Protein AF-A0A2K3JUM8-F1 (afdb_monomer_lite)

Secondary structure (DSSP, 8-state):
---PPP-TT--TTSBPPTT-EE-TT-EEE--EEEPPTTGGGTS-TT-SEEE--EEPPTT--EE------

Foldseek 3Di:
DPLQADQVQADPQQARDFFDKAAQRHWGGFDWAADDPVNCVPPPVPDRTDTPIDGHHHHDIDTRHDDDD

Organism: Trifolium pratense (NCBI:txid57577)

Radius of gyration: 14.16 Å; chains: 1; bounding box: 29×32×34 Å

Structure (mmCIF, N/CA/C/O backbone):
data_AF-A0A2K3JUM8-F1
#
_entry.id   AF-A0A2K3JUM8-F1
#
loop_
_atom_site.group_PDB
_atom_site.id
_atom_site.type_symbol
_atom_site.label_atom_id
_atom_site.label_alt_id
_atom_site.label_comp_id
_atom_site.label_asym_id
_atom_site.label_entity_id
_atom_site.label_seq_id
_atom_site.pdbx_PDB_ins_code
_atom_site.Cartn_x
_atom_site.Cartn_y
_atom_site.Cartn_z
_atom_site.occupancy
_atom_site.B_iso_or_equiv
_atom_site.auth_seq_id
_atom_site.auth_comp_id
_atom_site.auth_asym_id
_atom_site.auth_atom_id
_atom_site.pdbx_PDB_model_num
ATOM 1 N N . GLY A 1 1 ? -3.318 18.583 -4.977 1.00 42.31 1 GLY A N 1
ATOM 2 C CA . GLY A 1 1 ? -4.270 17.461 -4.929 1.00 42.31 1 GLY A CA 1
ATOM 3 C C . GLY A 1 1 ? -3.791 16.528 -3.852 1.00 42.31 1 GLY A C 1
ATOM 4 O O . GLY A 1 1 ? -2.616 16.198 -3.872 1.00 42.31 1 GLY A O 1
ATOM 5 N N . MET A 1 2 ? -4.629 16.216 -2.868 1.00 41.03 2 MET A N 1
ATOM 6 C CA . MET A 1 2 ? -4.263 15.286 -1.799 1.00 41.03 2 MET A CA 1
ATOM 7 C C . MET A 1 2 ? -4.047 13.917 -2.442 1.00 41.03 2 MET A C 1
ATOM 9 O O . MET A 1 2 ? -5.016 13.261 -2.813 1.00 41.03 2 MET A O 1
ATOM 13 N N . THR A 1 3 ? -2.792 13.528 -2.659 1.00 45.03 3 THR A N 1
ATOM 14 C CA . THR A 1 3 ? -2.431 12.198 -3.150 1.00 45.03 3 THR A CA 1
ATOM 15 C C . THR A 1 3 ? -2.614 11.222 -1.995 1.00 45.03 3 THR A C 1
ATOM 17 O O . THR A 1 3 ? -1.671 10.802 -1.333 1.00 45.03 3 THR A O 1
ATOM 20 N N . HIS A 1 4 ? -3.881 10.939 -1.693 1.00 55.62 4 HIS A N 1
ATOM 21 C CA . HIS A 1 4 ? -4.267 9.792 -0.891 1.00 55.62 4 HIS A CA 1
ATOM 22 C C . HIS A 1 4 ? -3.763 8.572 -1.657 1.00 55.62 4 HIS A C 1
ATOM 24 O O . HIS A 1 4 ? -4.006 8.466 -2.861 1.00 55.62 4 HIS A O 1
ATOM 30 N N . GLY A 1 5 ? -2.987 7.718 -1.000 1.00 61.38 5 GLY A N 1
ATOM 31 C CA . GLY A 1 5 ? -2.476 6.535 -1.665 1.00 61.38 5 GLY A CA 1
ATOM 32 C C . GLY A 1 5 ? -3.602 5.693 -2.244 1.00 61.38 5 GLY A C 1
ATOM 33 O O . GLY A 1 5 ? -4.671 5.605 -1.643 1.00 61.38 5 GLY A O 1
ATOM 34 N N . SER A 1 6 ? -3.395 5.128 -3.434 1.00 70.94 6 SER A N 1
ATOM 35 C CA . SER A 1 6 ? -4.395 4.253 -4.045 1.00 70.94 6 SER A CA 1
ATOM 36 C C . SER A 1 6 ? -4.482 2.969 -3.220 1.00 70.94 6 SER A C 1
ATOM 38 O O . SER A 1 6 ? -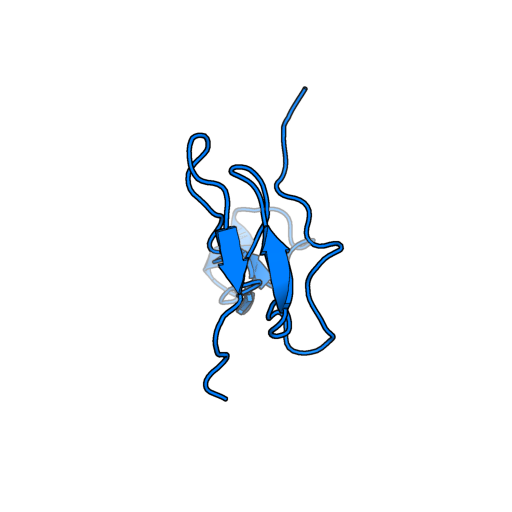3.480 2.274 -3.032 1.00 70.94 6 SER A O 1
ATOM 40 N N . TYR A 1 7 ? -5.684 2.701 -2.708 1.00 75.19 7 TYR A N 1
ATOM 41 C CA . TYR A 1 7 ? -6.070 1.438 -2.074 1.00 75.19 7 TYR A CA 1
ATOM 42 C C . TYR A 1 7 ? -6.668 0.461 -3.098 1.00 75.19 7 TYR A C 1
ATOM 44 O O . TYR A 1 7 ? -6.983 -0.666 -2.744 1.00 75.19 7 TYR A O 1
ATOM 52 N N . ASP A 1 8 ? -6.792 0.864 -4.370 1.00 77.19 8 ASP A N 1
ATOM 53 C CA . ASP A 1 8 ? -7.418 0.069 -5.443 1.00 77.19 8 ASP A CA 1
ATOM 54 C C . ASP A 1 8 ? -6.649 -1.224 -5.757 1.00 77.19 8 ASP A C 1
ATOM 56 O O . ASP A 1 8 ? -7.116 -2.074 -6.507 1.00 77.19 8 ASP A O 1
ATOM 60 N N . LYS A 1 9 ? -5.430 -1.331 -5.225 1.00 78.50 9 LYS A N 1
ATOM 61 C CA . LYS A 1 9 ? -4.495 -2.436 -5.429 1.00 78.50 9 LYS A CA 1
ATOM 62 C C . LYS A 1 9 ? -4.491 -3.442 -4.281 1.00 78.50 9 LYS A C 1
ATOM 64 O O . LYS A 1 9 ? -3.652 -4.337 -4.293 1.00 78.50 9 LYS A O 1
ATOM 69 N N . LEU A 1 10 ? -5.341 -3.241 -3.276 1.00 79.69 10 LEU A N 1
ATOM 70 C CA . LEU A 1 10 ? -5.471 -4.137 -2.137 1.00 79.69 10 LEU A CA 1
ATOM 71 C C . LEU A 1 10 ? -6.625 -5.111 -2.365 1.00 79.69 10 LEU A C 1
ATOM 73 O O . LEU A 1 10 ? -7.678 -4.712 -2.864 1.00 79.69 10 LEU A O 1
ATOM 77 N N . ASP A 1 11 ? -6.424 -6.353 -1.945 1.00 79.00 11 ASP A N 1
ATOM 78 C CA . ASP A 1 11 ? -7.461 -7.377 -1.900 1.00 79.00 11 ASP A CA 1
ATOM 79 C C . ASP A 1 11 ? -8.323 -7.236 -0.626 1.00 79.00 11 ASP A C 1
ATOM 81 O O . ASP A 1 11 ? -8.128 -6.340 0.204 1.00 79.00 11 ASP A O 1
ATOM 85 N N . ASP A 1 12 ? -9.297 -8.136 -0.456 1.00 77.44 12 ASP A N 1
ATOM 86 C CA . ASP A 1 12 ? -10.249 -8.143 0.668 1.00 77.44 12 ASP A CA 1
ATOM 87 C C . ASP A 1 12 ? -9.582 -8.305 2.052 1.00 77.44 12 ASP A C 1
ATOM 89 O O . ASP A 1 12 ? -10.186 -8.001 3.085 1.00 77.44 12 ASP A O 1
ATOM 93 N N . ASP A 1 13 ? -8.334 -8.774 2.091 1.00 76.00 13 ASP A N 1
ATOM 94 C CA . ASP A 1 13 ? -7.504 -8.888 3.294 1.00 76.00 13 ASP A CA 1
ATOM 95 C C . ASP A 1 13 ? -6.742 -7.591 3.637 1.00 76.00 13 ASP A C 1
ATOM 97 O O . ASP A 1 13 ? -6.119 -7.487 4.699 1.00 76.00 13 ASP A O 1
ATOM 101 N N . GLY A 1 14 ? -6.813 -6.580 2.766 1.00 76.38 14 GLY A N 1
ATOM 102 C CA . GLY A 1 14 ? -6.088 -5.324 2.897 1.00 76.38 14 GLY A CA 1
ATOM 103 C C . GLY A 1 14 ? -4.613 -5.424 2.505 1.00 76.38 14 GLY A C 1
ATOM 104 O O . GLY A 1 14 ? -3.834 -4.555 2.903 1.00 76.38 14 GLY A O 1
ATOM 105 N N . LEU A 1 15 ? -4.197 -6.443 1.756 1.00 79.62 15 LEU A N 1
ATOM 106 C CA . LEU A 1 15 ? -2.832 -6.600 1.252 1.00 79.62 15 LEU A CA 1
ATOM 107 C C . LEU A 1 15 ? -2.806 -6.511 -0.275 1.00 79.62 15 LEU A C 1
ATOM 109 O O . LEU A 1 15 ? -3.763 -6.857 -0.956 1.00 79.62 15 LEU A O 1
ATOM 113 N N . ALA A 1 16 ? -1.698 -6.014 -0.827 1.00 81.81 16 ALA A N 1
ATOM 114 C CA . ALA A 1 16 ? -1.492 -6.027 -2.272 1.00 81.81 16 ALA A CA 1
ATOM 115 C C . ALA A 1 16 ? -0.995 -7.419 -2.710 1.00 81.81 16 ALA A C 1
ATOM 117 O O . ALA A 1 16 ? 0.028 -7.864 -2.178 1.00 81.81 16 ALA A O 1
ATOM 118 N N . PRO A 1 17 ? -1.638 -8.100 -3.678 1.00 80.06 17 PRO A N 1
ATOM 119 C CA . PRO A 1 17 ? -1.243 -9.448 -4.068 1.00 80.06 17 PRO A CA 1
ATOM 120 C C . PRO A 1 17 ? 0.142 -9.481 -4.740 1.00 80.06 17 PRO A C 1
ATOM 122 O O . PRO A 1 17 ? 0.555 -8.491 -5.366 1.00 80.06 17 PRO A O 1
ATOM 125 N N . PRO A 1 18 ? 0.871 -10.614 -4.674 1.00 84.38 18 PRO A N 1
ATOM 126 C CA . PRO A 1 18 ? 2.125 -10.797 -5.402 1.00 84.38 18 PRO A CA 1
ATOM 127 C C . PRO A 1 18 ? 1.972 -10.519 -6.903 1.00 84.38 18 PRO A C 1
ATOM 129 O O . PRO A 1 18 ? 0.975 -10.880 -7.524 1.00 84.38 18 PRO A O 1
ATOM 132 N N . GLY A 1 19 ? 2.964 -9.863 -7.503 1.00 81.50 19 GLY A N 1
ATOM 133 C CA . GLY A 1 19 ? 2.929 -9.404 -8.895 1.00 81.50 19 GLY A CA 1
ATOM 134 C C . GLY A 1 19 ? 2.284 -8.027 -9.096 1.00 81.50 19 GLY A C 1
ATOM 135 O O . GLY A 1 19 ? 2.366 -7.470 -10.194 1.00 81.50 19 GLY A O 1
ATOM 136 N N . THR A 1 20 ? 1.706 -7.425 -8.053 1.00 83.94 20 THR A N 1
ATOM 137 C CA . THR A 1 20 ? 1.116 -6.084 -8.138 1.00 83.94 20 THR A CA 1
ATOM 138 C C . THR A 1 20 ? 2.193 -5.019 -8.292 1.00 83.94 20 THR A C 1
ATOM 140 O O . THR A 1 20 ? 3.118 -4.912 -7.483 1.00 83.94 20 THR A O 1
ATOM 143 N N . ARG A 1 21 ? 2.063 -4.185 -9.330 1.00 81.19 21 ARG A N 1
ATOM 144 C CA . ARG 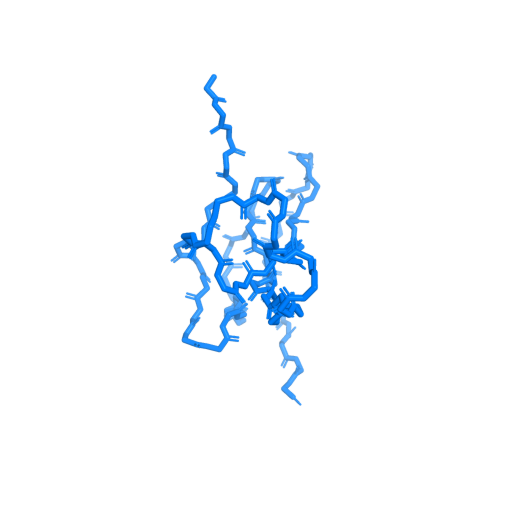A 1 21 ? 2.935 -3.024 -9.530 1.00 81.19 21 ARG A CA 1
ATOM 145 C C . ARG A 1 21 ? 2.509 -1.896 -8.599 1.00 81.19 21 ARG A C 1
ATOM 147 O O . ARG A 1 21 ? 1.428 -1.329 -8.767 1.00 81.19 21 ARG A O 1
ATOM 154 N N . VAL A 1 22 ? 3.390 -1.523 -7.683 1.00 80.12 22 VAL A N 1
ATOM 155 C CA . VAL A 1 22 ? 3.183 -0.444 -6.714 1.00 80.12 22 VAL A CA 1
ATOM 156 C C . VAL A 1 22 ? 4.152 0.707 -6.979 1.00 80.12 22 VAL A C 1
ATOM 158 O O . VAL A 1 22 ? 5.284 0.526 -7.430 1.00 80.12 22 VAL A O 1
ATOM 161 N N . SER A 1 23 ? 3.679 1.921 -6.749 1.00 77.88 23 SER A N 1
ATOM 162 C CA . SER A 1 23 ? 4.389 3.177 -6.965 1.00 77.88 23 SER A CA 1
ATOM 163 C C . SER A 1 23 ? 4.366 4.019 -5.695 1.00 77.88 23 SER A C 1
ATOM 165 O O . SER A 1 23 ? 3.660 3.684 -4.752 1.00 77.88 23 SER A O 1
ATOM 167 N N . GLY A 1 24 ? 5.153 5.091 -5.642 1.00 70.88 24 GLY A N 1
ATOM 168 C CA . GLY A 1 24 ? 5.471 5.809 -4.406 1.00 70.88 24 GLY A CA 1
ATOM 169 C C . GLY A 1 24 ? 4.299 6.402 -3.610 1.00 70.88 24 GLY A C 1
ATOM 170 O O . GLY A 1 24 ? 4.489 6.870 -2.490 1.00 70.88 24 GLY A O 1
ATOM 171 N N . THR A 1 25 ? 3.096 6.404 -4.169 1.00 72.94 25 THR A N 1
ATOM 172 C CA . THR A 1 25 ? 1.861 6.773 -3.472 1.00 72.94 25 THR A CA 1
ATOM 173 C C . THR A 1 25 ? 1.036 5.575 -3.033 1.00 72.94 25 THR A C 1
ATOM 175 O O . THR A 1 25 ? 0.151 5.741 -2.214 1.00 72.94 25 THR A O 1
ATOM 178 N N . ASP A 1 26 ? 1.276 4.382 -3.560 1.00 78.38 26 ASP A N 1
ATOM 179 C CA . ASP A 1 26 ? 0.375 3.247 -3.398 1.00 78.38 26 ASP A CA 1
ATOM 180 C C . ASP A 1 26 ? 0.471 2.637 -2.004 1.00 78.38 26 ASP A C 1
ATOM 182 O O . ASP A 1 26 ? 1.553 2.502 -1.418 1.00 78.38 26 ASP A O 1
ATOM 186 N N . VAL A 1 27 ? -0.691 2.264 -1.474 1.00 77.25 27 VAL A N 1
ATOM 187 C CA . VAL A 1 27 ? -0.790 1.557 -0.203 1.00 77.25 27 VAL A CA 1
ATOM 188 C C . VAL A 1 27 ? -0.476 0.087 -0.452 1.00 77.25 27 VAL A C 1
ATOM 190 O O . VAL A 1 27 ? -1.054 -0.531 -1.338 1.00 77.25 27 VAL A O 1
ATOM 193 N N . ILE A 1 28 ? 0.464 -0.461 0.319 1.00 77.75 28 ILE A N 1
ATOM 194 C CA . ILE A 1 28 ? 0.853 -1.883 0.262 1.00 77.75 28 ILE A CA 1
ATOM 195 C C . ILE A 1 28 ? 0.267 -2.692 1.419 1.00 77.75 28 ILE A C 1
ATOM 197 O O . ILE A 1 28 ? 0.131 -3.905 1.311 1.00 7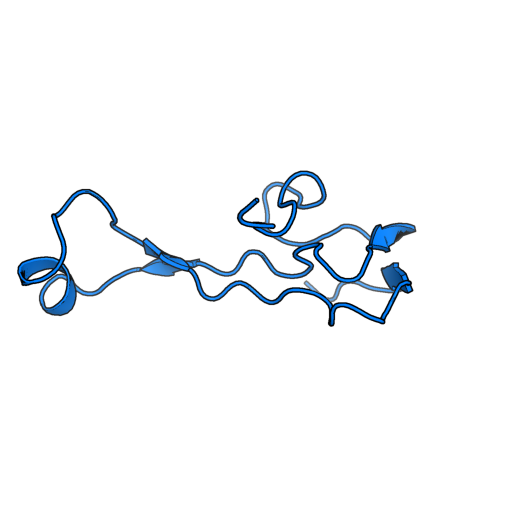7.75 28 ILE A O 1
ATOM 201 N N . ILE A 1 29 ? -0.070 -2.025 2.526 1.00 76.12 29 ILE A N 1
ATOM 202 C CA . ILE A 1 29 ? -0.710 -2.641 3.689 1.00 76.12 29 ILE A CA 1
ATOM 203 C C . ILE A 1 29 ? -1.855 -1.728 4.123 1.00 76.12 29 ILE A C 1
ATOM 205 O O . ILE A 1 29 ? -1.610 -0.674 4.705 1.00 76.12 29 ILE A O 1
ATOM 209 N N . GLY A 1 30 ? -3.095 -2.122 3.868 1.00 72.94 30 GLY A N 1
ATOM 210 C CA . GLY A 1 30 ? -4.321 -1.481 4.342 1.00 72.94 30 GLY A CA 1
ATOM 211 C C . GLY A 1 30 ? -4.674 -1.930 5.755 1.00 72.94 30 GLY A C 1
ATOM 212 O O . GLY A 1 30 ? -5.661 -2.627 5.974 1.00 72.94 30 GLY A O 1
ATOM 213 N N . LYS A 1 31 ? -3.856 -1.554 6.743 1.00 76.56 31 LYS A N 1
ATOM 214 C CA . LYS A 1 31 ? -4.116 -1.921 8.139 1.00 76.56 31 LYS A CA 1
ATOM 215 C C . LYS A 1 31 ? -5.058 -0.911 8.772 1.00 76.56 31 LYS A C 1
ATOM 217 O O . LYS A 1 31 ? -4.727 0.266 8.851 1.00 76.56 31 LYS A O 1
ATOM 222 N N . THR A 1 32 ? -6.191 -1.364 9.295 1.00 71.31 32 THR A N 1
ATOM 223 C CA . THR A 1 32 ? -7.072 -0.513 10.100 1.00 71.31 32 THR A CA 1
ATOM 224 C C . THR A 1 32 ? -7.254 -1.111 11.488 1.00 71.31 32 THR A C 1
ATOM 226 O O . THR A 1 32 ? -7.535 -2.298 11.645 1.00 71.31 32 THR A O 1
ATOM 229 N N . THR A 1 33 ? -7.060 -0.295 12.519 1.00 72.00 33 THR A N 1
ATOM 230 C CA . THR A 1 33 ? -7.177 -0.720 13.918 1.00 72.00 33 THR A CA 1
ATOM 231 C C . THR A 1 33 ? -8.505 -0.212 14.469 1.00 72.00 33 THR A C 1
ATOM 233 O O . THR A 1 33 ? -8.840 0.948 14.222 1.00 72.00 33 THR A O 1
ATOM 236 N N . PRO A 1 34 ? -9.295 -1.016 15.199 1.00 64.94 34 PRO A N 1
ATOM 237 C CA . PRO A 1 34 ? -10.495 -0.506 15.858 1.00 64.94 34 PRO A CA 1
ATOM 238 C C . PRO A 1 34 ? -10.129 0.651 16.797 1.00 64.94 34 PRO A C 1
ATOM 240 O O . PRO A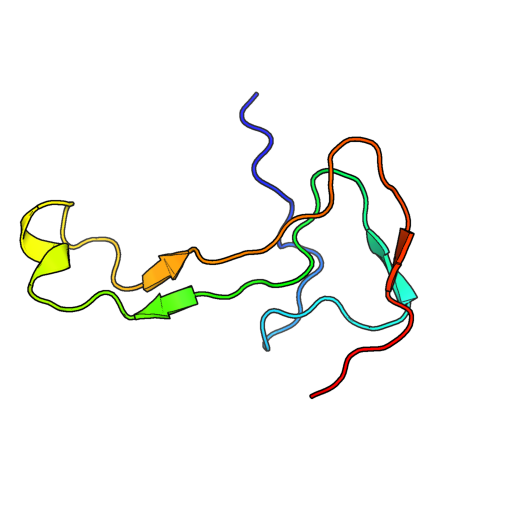 1 34 ? -9.170 0.559 17.561 1.00 64.94 34 PRO A O 1
ATOM 243 N N . LEU A 1 35 ? -10.866 1.759 16.701 1.00 68.44 35 LEU A N 1
ATOM 244 C CA . LEU A 1 35 ? -10.730 2.880 17.628 1.00 68.44 35 LEU A CA 1
ATOM 245 C C . LEU A 1 35 ? -11.445 2.522 18.931 1.00 68.44 35 LEU A C 1
ATOM 247 O O . LEU A 1 35 ? -12.622 2.155 18.905 1.00 68.44 35 LEU A O 1
ATOM 251 N N . SER A 1 36 ? -10.749 2.642 20.060 1.00 62.28 36 SER A N 1
ATOM 252 C CA . SER A 1 36 ? -11.361 2.492 21.378 1.00 62.28 36 SER A CA 1
ATOM 253 C C . SER A 1 36 ? -12.414 3.582 21.597 1.00 62.28 36 SER A C 1
ATOM 255 O O . SER A 1 36 ? -12.273 4.720 21.143 1.00 62.28 36 SER A O 1
ATOM 257 N N . GLN A 1 37 ? -13.490 3.237 22.302 1.00 60.66 37 GLN A N 1
ATOM 258 C CA . GLN A 1 37 ? -14.660 4.102 22.500 1.00 60.66 37 GLN A CA 1
ATOM 259 C C . GLN A 1 37 ? -14.330 5.409 23.251 1.00 60.66 37 GLN A C 1
ATOM 261 O O . GLN A 1 37 ? -15.037 6.404 23.110 1.00 60.66 37 GLN A O 1
ATOM 266 N N . GLU A 1 38 ? -13.235 5.405 24.007 1.00 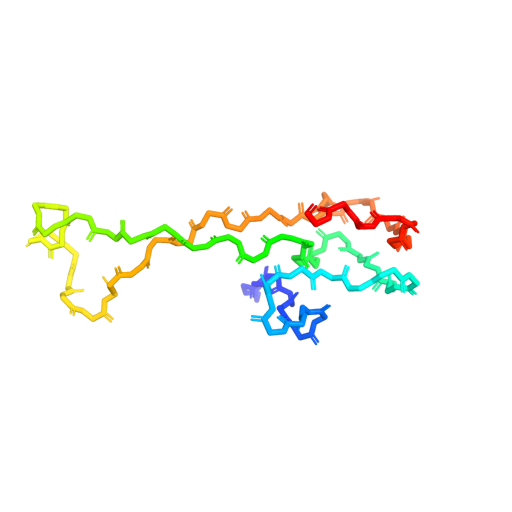63.28 38 GLU A N 1
ATOM 267 C CA . GLU A 1 38 ? -12.631 6.545 24.706 1.00 63.28 38 GLU A CA 1
ATOM 268 C C . GLU A 1 38 ? -11.943 7.553 23.761 1.00 63.28 38 GLU A C 1
ATOM 270 O O . GLU A 1 38 ? -12.107 8.759 23.934 1.00 63.28 38 GLU A O 1
ATOM 275 N N . ASP A 1 39 ? -11.303 7.099 22.677 1.00 59.28 39 ASP A N 1
ATOM 276 C CA . ASP A 1 39 ? -10.714 7.977 21.647 1.00 59.28 39 ASP A CA 1
ATOM 277 C C . ASP A 1 39 ? -11.766 8.557 20.676 1.00 59.28 39 ASP A C 1
ATOM 279 O O . ASP A 1 39 ? -11.563 9.607 20.057 1.00 59.28 39 ASP A O 1
ATOM 283 N N . ALA A 1 40 ? -12.913 7.884 20.533 1.00 56.62 40 ALA A N 1
ATOM 284 C CA . ALA A 1 40 ? -14.002 8.278 19.633 1.00 56.62 40 ALA A CA 1
ATOM 285 C C . ALA A 1 40 ? -14.833 9.474 20.144 1.00 56.62 40 ALA A C 1
ATOM 287 O O . ALA A 1 40 ? -15.620 10.053 19.396 1.00 56.62 40 ALA A O 1
ATOM 288 N N . GLN A 1 41 ? -14.663 9.866 21.410 1.00 57.38 41 GLN A N 1
ATOM 289 C CA . GLN A 1 41 ? -15.423 10.954 22.037 1.00 57.38 41 GLN A CA 1
ATOM 290 C C . GLN A 1 41 ? -14.983 12.348 21.553 1.00 57.38 41 GLN A C 1
ATOM 292 O O . GLN A 1 41 ? -15.770 13.290 21.615 1.00 57.38 41 GLN A O 1
ATOM 297 N N . GLY A 1 42 ? -13.758 12.486 21.023 1.00 60.78 42 GLY A N 1
ATOM 298 C CA . GLY A 1 42 ? -13.202 13.769 20.560 1.00 60.78 42 GLY A CA 1
ATOM 299 C C . GLY A 1 42 ? -13.205 13.987 19.041 1.00 60.78 42 GLY A C 1
ATOM 300 O O . GLY A 1 42 ? -13.152 15.124 18.575 1.00 60.78 42 GLY A O 1
ATOM 301 N N . LYS A 1 43 ? -13.285 12.919 18.242 1.00 54.97 43 LYS A N 1
ATOM 302 C CA . LYS A 1 43 ? -13.387 12.989 16.778 1.00 54.97 43 LYS A CA 1
ATOM 303 C C . LYS A 1 43 ? -14.686 12.325 16.384 1.00 54.97 43 LYS A C 1
ATOM 305 O O . LYS A 1 43 ? -14.816 11.130 16.594 1.00 54.97 43 LYS A O 1
ATOM 310 N N . ALA A 1 44 ? -15.610 13.128 15.849 1.00 50.72 44 ALA A N 1
ATOM 311 C CA . ALA A 1 44 ? -16.914 12.740 15.317 1.00 50.72 44 ALA A CA 1
ATOM 312 C C . ALA A 1 44 ? -17.056 11.222 15.130 1.00 50.72 44 ALA A C 1
ATOM 314 O O . ALA A 1 44 ? -16.326 10.648 14.320 1.00 50.72 44 ALA A O 1
ATOM 315 N N . ALA A 1 45 ? -18.017 10.620 15.839 1.00 54.25 45 ALA A N 1
ATOM 316 C CA . ALA A 1 45 ? -18.373 9.194 15.891 1.00 54.25 45 ALA A CA 1
ATOM 317 C C . ALA A 1 45 ? -18.671 8.504 14.531 1.00 54.25 45 ALA A C 1
ATOM 319 O O . ALA A 1 45 ? -19.311 7.461 14.473 1.00 54.25 45 ALA A O 1
ATOM 320 N N . ARG A 1 46 ? -18.241 9.096 13.415 1.00 56.56 46 ARG A N 1
ATOM 321 C CA . ARG A 1 46 ? -18.312 8.595 12.045 1.00 56.56 46 ARG A CA 1
ATOM 322 C C . ARG A 1 46 ? -17.195 7.609 11.699 1.00 56.56 46 ARG A C 1
ATOM 324 O O . ARG A 1 46 ? -17.358 6.868 10.739 1.00 56.56 46 ARG A O 1
ATOM 331 N N . TYR A 1 47 ? -16.093 7.569 12.452 1.00 57.03 47 TYR A N 1
ATOM 332 C CA . TYR A 1 47 ? -14.971 6.667 12.169 1.00 57.03 47 TYR A CA 1
ATOM 333 C C . TYR A 1 47 ? -14.774 5.672 13.319 1.00 57.03 47 TYR A C 1
ATOM 335 O O . TYR A 1 47 ? -14.360 6.051 14.408 1.00 57.03 47 TYR A O 1
ATOM 343 N N . SER A 1 48 ? -15.076 4.391 13.073 1.00 63.44 48 SER A N 1
ATOM 344 C CA . SER A 1 48 ? -14.906 3.287 14.041 1.00 63.44 48 SER A CA 1
ATOM 345 C C . SER A 1 48 ? -13.516 2.636 13.975 1.00 63.44 48 SER A C 1
ATOM 347 O O . SER A 1 48 ? -13.159 1.835 14.842 1.00 63.44 48 SER A O 1
ATOM 349 N N . ARG A 1 49 ? -12.735 2.944 12.936 1.00 65.06 49 ARG A N 1
ATOM 350 C CA . ARG A 1 49 ? -11.425 2.350 12.672 1.00 65.06 49 ARG A CA 1
ATOM 351 C C . ARG A 1 49 ? -10.410 3.441 12.341 1.00 65.06 49 ARG A C 1
ATOM 353 O O . ARG A 1 49 ? -10.713 4.366 11.592 1.00 65.06 49 ARG A O 1
ATOM 360 N N . ARG A 1 50 ? -9.219 3.336 12.925 1.00 72.56 50 ARG A N 1
ATOM 361 C CA . ARG A 1 50 ? -8.059 4.188 12.676 1.00 72.56 50 ARG A CA 1
ATOM 362 C C . ARG A 1 50 ? -7.257 3.585 11.541 1.00 72.56 50 ARG A C 1
ATOM 364 O O . ARG A 1 50 ? -6.907 2.409 11.608 1.00 72.56 50 ARG A O 1
ATOM 371 N N . ASP A 1 51 ? -6.942 4.391 10.540 1.00 70.75 51 ASP A N 1
ATOM 372 C CA . ASP A 1 51 ? -6.032 3.965 9.488 1.00 70.75 51 ASP A CA 1
ATOM 373 C C . ASP A 1 51 ? -4.592 3.882 10.027 1.00 70.75 51 ASP A C 1
ATOM 375 O O . ASP A 1 51 ? -4.062 4.838 10.596 1.00 70.75 51 ASP A O 1
ATOM 379 N N . HIS A 1 52 ? -4.003 2.700 9.898 1.00 72.06 52 HIS A N 1
ATOM 380 C CA . HIS A 1 52 ? -2.606 2.356 10.165 1.00 72.06 52 HIS A CA 1
ATOM 381 C C . HIS A 1 52 ? -1.957 1.816 8.885 1.00 72.06 52 HIS A C 1
ATOM 383 O O . HIS A 1 52 ? -1.055 0.971 8.936 1.00 72.06 52 HIS A O 1
ATOM 389 N N . SER A 1 53 ? -2.447 2.272 7.732 1.00 75.31 53 SER A N 1
ATOM 390 C CA . SER A 1 53 ? -1.947 1.815 6.455 1.00 75.31 53 SER A CA 1
ATOM 391 C C . SER A 1 53 ? -0.479 2.199 6.266 1.00 75.31 53 SER A C 1
ATOM 393 O O . SER A 1 53 ? 0.032 3.175 6.828 1.00 75.31 53 SER A O 1
ATOM 395 N N . ARG A 1 54 ? 0.236 1.387 5.490 1.00 76.88 54 ARG A N 1
ATOM 396 C CA . ARG A 1 54 ? 1.619 1.650 5.099 1.00 76.88 54 ARG A CA 1
ATOM 397 C C . ARG A 1 54 ? 1.664 1.831 3.590 1.00 76.88 54 ARG A C 1
ATOM 399 O O . ARG A 1 54 ? 1.333 0.910 2.845 1.00 76.88 54 ARG A O 1
ATOM 406 N N . SER A 1 55 ? 2.086 3.013 3.152 1.00 77.38 55 SER A N 1
ATOM 407 C CA . SER A 1 55 ? 2.333 3.310 1.742 1.00 77.38 55 SER A CA 1
ATOM 408 C C . SER A 1 55 ? 3.791 3.075 1.366 1.00 77.38 55 SER A C 1
ATOM 410 O O . SER A 1 55 ? 4.687 3.076 2.221 1.00 77.38 55 SER A O 1
ATOM 412 N N . LEU A 1 56 ? 4.032 2.911 0.068 1.00 75.56 56 LEU A N 1
ATOM 413 C CA . LEU A 1 56 ? 5.372 3.025 -0.490 1.00 75.56 56 LEU A CA 1
ATOM 414 C C . LEU A 1 56 ? 5.903 4.457 -0.312 1.00 75.56 56 LEU A C 1
ATOM 416 O O . LEU A 1 56 ? 5.158 5.407 -0.052 1.00 75.56 56 LEU A O 1
ATOM 420 N N . ARG A 1 57 ? 7.222 4.611 -0.412 1.00 77.56 57 ARG A N 1
ATOM 421 C CA . ARG A 1 57 ? 7.884 5.913 -0.330 1.00 77.56 57 ARG A CA 1
ATOM 422 C C . ARG A 1 57 ? 7.795 6.593 -1.697 1.00 77.56 57 ARG A C 1
ATOM 424 O O . ARG A 1 57 ? 8.012 5.940 -2.708 1.00 77.56 57 ARG A O 1
ATOM 431 N N . HIS A 1 58 ? 7.535 7.901 -1.745 1.00 68.75 58 HIS A N 1
ATOM 432 C CA . HIS A 1 58 ? 7.183 8.629 -2.983 1.00 68.75 58 HIS A CA 1
ATOM 433 C C . HIS A 1 58 ? 8.139 8.455 -4.179 1.00 68.75 58 HIS A C 1
ATOM 435 O O . HIS A 1 58 ? 7.718 8.596 -5.323 1.00 68.75 58 HIS A O 1
ATOM 441 N N . SER A 1 59 ? 9.414 8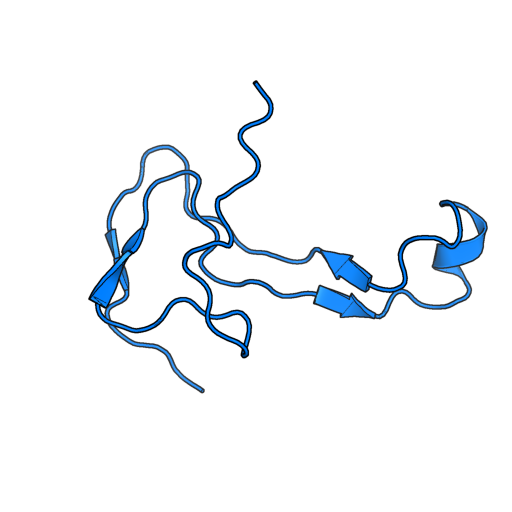.154 -3.930 1.00 73.06 59 SER A N 1
ATOM 442 C CA . SER A 1 59 ? 10.440 7.968 -4.966 1.00 73.06 59 SER A CA 1
ATOM 443 C C . SER A 1 59 ? 10.747 6.501 -5.276 1.00 73.06 59 SER A C 1
ATOM 445 O O . SER A 1 59 ? 11.687 6.218 -6.013 1.00 73.06 59 SER A O 1
ATOM 447 N N . GLU A 1 60 ? 9.993 5.566 -4.706 1.00 74.94 60 GLU A N 1
ATOM 448 C CA . GLU A 1 60 ? 10.187 4.132 -4.880 1.00 74.94 60 GLU A CA 1
ATOM 449 C C . GLU A 1 60 ? 9.073 3.576 -5.773 1.00 74.94 60 GLU A C 1
ATOM 451 O O . GLU A 1 60 ? 7.906 3.954 -5.678 1.00 74.94 60 GLU A O 1
ATOM 456 N N . THR A 1 61 ? 9.448 2.690 -6.689 1.00 79.81 61 THR A N 1
ATOM 457 C CA . THR A 1 61 ? 8.514 1.906 -7.503 1.00 79.81 61 THR A CA 1
ATOM 458 C C . THR A 1 61 ? 8.981 0.465 -7.455 1.00 79.81 61 THR A C 1
ATOM 460 O O . THR A 1 61 ? 10.185 0.208 -7.411 1.00 79.81 61 THR A O 1
ATOM 463 N N . GLY A 1 62 ? 8.045 -0.473 -7.415 1.00 82.75 62 GLY A N 1
ATOM 464 C CA . GLY A 1 62 ? 8.377 -1.875 -7.225 1.00 82.75 62 GLY A CA 1
ATOM 465 C C . GLY A 1 62 ? 7.238 -2.807 -7.596 1.00 82.75 62 GLY A C 1
ATOM 466 O O . GLY A 1 62 ? 6.146 -2.385 -7.982 1.00 82.75 62 GLY A O 1
ATOM 467 N N . ILE A 1 63 ? 7.525 -4.097 -7.495 1.00 83.50 63 ILE A N 1
ATOM 468 C CA . ILE A 1 63 ? 6.559 -5.175 -7.677 1.00 83.50 63 ILE A CA 1
ATOM 469 C C . ILE A 1 63 ? 6.513 -5.942 -6.359 1.00 83.50 63 ILE A C 1
ATOM 471 O O . ILE A 1 63 ? 7.561 -6.195 -5.764 1.00 83.50 63 ILE A O 1
ATOM 475 N N . VAL A 1 64 ? 5.310 -6.272 -5.890 1.00 80.62 64 VAL A N 1
ATOM 476 C CA . VAL A 1 64 ? 5.143 -7.141 -4.720 1.00 80.62 64 VAL A CA 1
ATOM 477 C C . VAL A 1 64 ? 5.697 -8.521 -5.066 1.00 80.62 64 VAL A C 1
ATOM 479 O O . VAL A 1 64 ? 5.197 -9.169 -5.980 1.00 80.62 64 VAL A O 1
ATOM 482 N N . ASP A 1 65 ? 6.737 -8.954 -4.361 1.00 78.38 65 ASP A N 1
ATOM 483 C CA . ASP A 1 65 ? 7.397 -10.237 -4.626 1.00 78.38 65 ASP A CA 1
ATOM 484 C C . ASP A 1 65 ? 6.711 -11.387 -3.877 1.00 78.38 65 ASP A C 1
ATOM 486 O O . ASP A 1 65 ? 6.300 -12.377 -4.478 1.00 78.38 65 ASP A O 1
ATOM 490 N N . GLN A 1 66 ? 6.512 -11.224 -2.566 1.00 74.88 66 GLN A N 1
ATOM 491 C CA . GLN A 1 66 ? 5.883 -12.222 -1.703 1.00 74.88 66 GLN A CA 1
ATOM 492 C C . GLN A 1 66 ? 5.019 -11.558 -0.634 1.00 74.88 66 GLN A C 1
ATOM 494 O O . GLN A 1 66 ? 5.394 -10.537 -0.054 1.00 74.88 66 GLN A O 1
ATOM 499 N N . VAL A 1 67 ? 3.873 -12.177 -0.359 1.00 73.25 67 VAL A N 1
ATOM 500 C CA . VAL A 1 67 ? 2.991 -11.838 0.758 1.00 73.25 67 VAL A CA 1
ATOM 501 C C . VAL A 1 67 ? 3.032 -13.007 1.732 1.00 73.25 67 VAL A C 1
ATOM 503 O O . VAL A 1 67 ? 2.811 -14.151 1.341 1.00 73.25 67 VAL A O 1
ATOM 506 N N . PHE A 1 68 ? 3.344 -12.717 2.991 1.00 70.38 68 PHE A N 1
ATOM 507 C CA . PHE A 1 68 ? 3.284 -13.695 4.072 1.00 70.38 68 PHE A CA 1
ATOM 508 C C . PHE A 1 68 ? 1.962 -13.482 4.812 1.00 70.38 68 PHE A C 1
ATOM 510 O O . PHE A 1 68 ? 1.748 -12.399 5.361 1.00 70.38 68 PHE A O 1
ATOM 517 N N . CYS A 1 69 ? 1.080 -14.481 4.762 1.00 57.84 69 CYS A N 1
ATOM 518 C CA . CYS A 1 69 ? -0.195 -14.505 5.479 1.00 57.84 69 CYS A CA 1
ATOM 519 C C . CYS A 1 69 ? -0.023 -14.963 6.933 1.00 57.84 69 CYS A C 1
ATOM 521 O O . CYS A 1 69 ? 0.776 -15.904 7.161 1.00 57.84 69 CYS A O 1
#

Sequence (69 aa):
GMTHGSYDKLDDDGLAPPGTRVSGTDVIIGKTTPLSQEDAQGKAARYSRRDHSRSLRHSETGIVDQVFC

InterPro domains:
  IPR007120 DNA-directed RNA polymerase, subunit 2, hybrid-binding domain [PF00562] (5-68)
  IPR014724 RNA polymerase Rpb2, OB-fold [G3DSA:2.40.50.150] (1-69)

pLDDT: mean 70.5, std 10.42, range [41.03, 84.38]